Protein AF-A0A415FQL5-F1 (afdb_monomer_lite)

pLDDT: mean 79.33, std 10.76, range [37.34, 93.69]

Foldseek 3Di:
DDLLFDFAPALQFPVSGSGQKDWDWDWDADPVGIWIFTKIKGKCGPDDPVNVVSVVVVCVLAPFPDWDDPPPMIMTIGTLDDDPVDSIGHDDPPDDPVNVVVVVVVSVVSVVVSVVSVCVDPVNVCSVVVVVPPPPD

Secondary structure (DSSP, 8-state):
--SSSPPPSSS-STTSSS-SEEEEEEEEEETTEEEEEEEEEEE-TT--HHHHHHHHHHHHHS---EEEE-SS-EEEEEEEES-TT-SSEEPPTT--HHHHHHHHHHHHHHHHHHHHHHHHSHHHHHHHTTGGGTS--

Structure (mmCIF, N/CA/C/O backbone):
data_AF-A0A415FQL5-F1
#
_entry.id   AF-A0A415FQL5-F1
#
loop_
_atom_site.group_PDB
_atom_site.id
_atom_site.type_symbol
_atom_site.label_atom_id
_atom_site.label_alt_id
_atom_site.label_comp_id
_atom_site.label_asym_id
_atom_site.label_entity_id
_atom_site.label_seq_id
_atom_site.pdbx_PDB_ins_code
_atom_site.Cartn_x
_atom_site.Cartn_y
_atom_site.Cartn_z
_atom_site.occupancy
_atom_site.B_iso_or_equiv
_a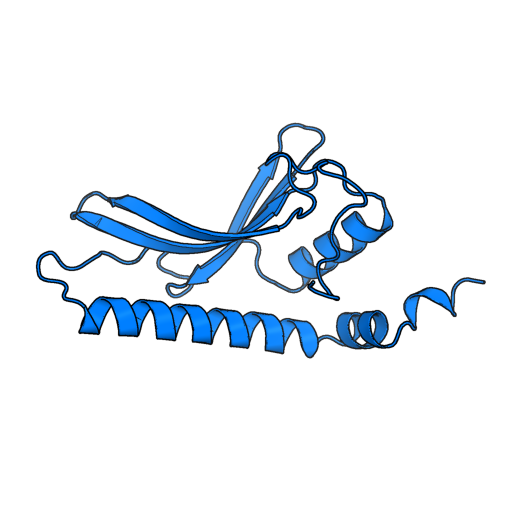tom_site.auth_seq_id
_atom_site.auth_comp_id
_atom_site.auth_asym_id
_atom_site.auth_atom_id
_atom_site.pdbx_PDB_model_num
ATOM 1 N N . MET A 1 1 ? -13.286 8.324 -1.234 1.00 52.75 1 MET A N 1
ATOM 2 C CA . MET A 1 1 ? -12.715 8.112 0.111 1.00 52.75 1 MET A CA 1
ATOM 3 C C . MET A 1 1 ? -12.867 6.648 0.470 1.00 52.75 1 MET A C 1
ATOM 5 O O . MET A 1 1 ? -13.948 6.106 0.254 1.00 52.75 1 MET A O 1
ATOM 9 N N . SER A 1 2 ? -11.796 6.010 0.946 1.00 61.81 2 SER A N 1
ATOM 10 C CA . SER A 1 2 ? -11.843 4.619 1.406 1.00 61.81 2 SER A CA 1
ATOM 11 C C . SER A 1 2 ? -12.574 4.548 2.745 1.00 61.81 2 SER A C 1
ATOM 13 O O . SER A 1 2 ? -12.245 5.275 3.676 1.00 61.81 2 SER A O 1
ATOM 15 N N . LEU A 1 3 ? -13.571 3.670 2.849 1.00 61.19 3 LEU A N 1
ATOM 16 C CA . LEU A 1 3 ? -14.259 3.404 4.118 1.00 61.19 3 LEU A CA 1
ATOM 17 C C . LEU A 1 3 ? -13.381 2.604 5.093 1.00 61.19 3 LEU A C 1
ATOM 19 O O . LEU A 1 3 ? -13.611 2.637 6.298 1.00 61.19 3 LEU A O 1
ATOM 23 N N . ILE A 1 4 ? -12.386 1.887 4.565 1.00 68.06 4 ILE A N 1
ATOM 24 C CA . ILE A 1 4 ? -11.461 1.052 5.338 1.00 68.06 4 ILE A CA 1
ATOM 25 C C . ILE A 1 4 ? -10.275 1.887 5.829 1.00 68.06 4 ILE A C 1
ATOM 27 O O . ILE A 1 4 ? -9.767 1.666 6.921 1.00 68.06 4 ILE A O 1
ATOM 31 N N . LEU A 1 5 ? -9.859 2.876 5.038 1.00 74.00 5 LEU A N 1
ATOM 32 C CA . LEU A 1 5 ? -8.748 3.775 5.332 1.00 74.00 5 LEU A CA 1
ATOM 33 C C . LEU A 1 5 ? -9.274 5.218 5.350 1.00 74.00 5 LEU A C 1
ATOM 35 O O . LEU A 1 5 ? -9.122 5.938 4.362 1.00 74.00 5 LEU A O 1
ATOM 39 N N . PRO A 1 6 ? -9.969 5.622 6.428 1.00 67.88 6 PRO A N 1
ATOM 40 C CA . PRO A 1 6 ? -10.617 6.922 6.481 1.00 67.88 6 PRO A CA 1
ATOM 41 C C . PRO A 1 6 ? -9.589 8.050 6.578 1.00 67.88 6 PRO A C 1
ATOM 43 O O . PRO A 1 6 ? -8.647 7.980 7.372 1.00 67.88 6 PRO A O 1
ATOM 46 N N . ASP A 1 7 ? -9.830 9.114 5.818 1.00 77.31 7 ASP A N 1
ATOM 47 C CA . ASP A 1 7 ? -9.054 10.349 5.870 1.00 77.31 7 ASP A CA 1
ATOM 48 C C . ASP A 1 7 ? -9.131 10.979 7.271 1.00 77.31 7 ASP A C 1
ATOM 50 O O . ASP A 1 7 ? -10.141 10.855 7.970 1.00 77.31 7 ASP A O 1
ATOM 54 N N . GLY A 1 8 ? -8.055 11.652 7.668 1.00 72.44 8 GLY A N 1
ATOM 55 C CA . GLY A 1 8 ? -7.931 12.537 8.817 1.00 72.44 8 GLY A CA 1
ATOM 56 C C . GLY A 1 8 ? -8.814 13.781 8.720 1.00 72.44 8 GLY A C 1
ATOM 57 O O . GLY A 1 8 ? -9.194 14.223 7.637 1.00 72.44 8 GLY A O 1
ATOM 58 N N . ASP A 1 9 ? -9.085 14.397 9.870 1.00 77.56 9 ASP A N 1
ATOM 59 C CA . ASP A 1 9 ? -9.907 15.617 9.959 1.00 77.56 9 ASP A CA 1
ATOM 60 C C . ASP A 1 9 ? -9.149 16.869 9.459 1.00 77.56 9 ASP A C 1
ATOM 62 O O . ASP A 1 9 ? -9.714 17.955 9.335 1.00 77.56 9 ASP A O 1
ATOM 66 N N . GLY A 1 10 ? -7.854 16.722 9.169 1.00 80.12 10 GLY A N 1
ATOM 67 C CA . GLY A 1 10 ? -6.979 17.746 8.612 1.00 80.12 10 GLY A CA 1
ATOM 68 C C . GLY A 1 10 ? -5.674 17.140 8.082 1.00 80.12 10 GLY A C 1
ATOM 69 O O . GLY A 1 10 ? -5.471 15.934 8.214 1.00 80.12 10 GLY A O 1
ATOM 70 N N . PRO A 1 11 ? -4.778 17.953 7.490 1.00 84.56 11 PRO A N 1
ATOM 71 C CA . PRO A 1 11 ? -3.533 17.488 6.882 1.00 84.56 11 PRO A CA 1
ATOM 72 C C . PRO A 1 11 ? -2.472 17.127 7.934 1.00 84.56 11 PRO A C 1
ATOM 74 O O . PRO A 1 11 ? -1.510 17.863 8.154 1.00 84.56 11 PRO A O 1
ATOM 77 N N . ASN A 1 12 ? -2.691 16.015 8.626 1.00 84.12 12 ASN A N 1
ATOM 78 C CA . ASN A 1 12 ? -1.943 15.571 9.801 1.00 84.12 12 ASN A CA 1
ATOM 79 C C . ASN A 1 12 ? -0.958 14.428 9.512 1.00 84.12 12 ASN A C 1
ATOM 81 O O . ASN A 1 12 ? -0.170 14.091 10.394 1.00 84.12 12 ASN A O 1
ATOM 85 N N . SER A 1 13 ? -0.967 13.879 8.294 1.00 85.50 13 SER A N 1
ATOM 86 C CA . SER A 1 13 ? 0.024 12.904 7.849 1.00 85.50 13 SER A CA 1
ATOM 87 C C . SER A 1 13 ? 1.415 13.539 7.730 1.00 85.50 13 SER A C 1
ATOM 89 O O . SER A 1 13 ? 1.560 14.740 7.481 1.00 85.50 13 SER A O 1
ATOM 91 N N . SER A 1 14 ? 2.458 12.720 7.736 1.00 84.19 14 SER A N 1
ATOM 92 C CA . SER A 1 14 ? 3.838 13.128 7.461 1.00 84.19 14 SER A CA 1
ATOM 93 C C . SER A 1 14 ? 4.000 13.778 6.075 1.00 84.19 14 SER A C 1
ATOM 95 O O . SER A 1 14 ? 4.845 14.652 5.886 1.00 84.19 14 SER A O 1
ATOM 97 N N . TRP A 1 15 ? 3.138 13.417 5.117 1.00 85.00 15 TRP A N 1
ATOM 98 C CA . TRP A 1 15 ? 3.055 14.046 3.791 1.00 85.00 15 TRP A CA 1
ATOM 99 C C . TRP A 1 15 ? 2.243 15.351 3.731 1.00 85.00 15 TRP A C 1
ATOM 101 O O . TRP A 1 15 ? 2.056 15.896 2.647 1.00 85.00 15 TRP A O 1
ATOM 111 N N . LYS A 1 16 ? 1.753 15.870 4.865 1.00 87.50 16 LYS A N 1
ATOM 112 C CA . LYS A 1 16 ? 0.862 17.045 4.937 1.00 87.50 16 LYS A CA 1
ATOM 113 C C . LYS A 1 16 ? -0.435 16.882 4.134 1.00 87.50 16 LYS A C 1
ATOM 115 O O . LYS A 1 16 ? -0.909 17.829 3.507 1.00 87.50 16 LYS A O 1
ATOM 120 N N . THR A 1 17 ? -1.018 15.688 4.166 1.00 86.88 17 THR A N 1
ATOM 121 C CA . THR A 1 17 ? -2.304 15.381 3.533 1.00 86.88 17 THR A CA 1
ATOM 122 C C . THR A 1 17 ? -3.291 14.858 4.568 1.00 86.88 17 THR A C 1
ATOM 124 O O . THR A 1 17 ? -2.897 14.503 5.680 1.00 86.88 17 THR A O 1
ATOM 127 N N . CYS A 1 18 ? -4.575 14.817 4.214 1.00 85.06 18 CYS A N 1
ATOM 128 C CA . CYS A 1 18 ? -5.586 14.170 5.048 1.00 85.06 18 CYS A CA 1
ATOM 129 C C . CYS A 1 18 ? -5.516 12.635 4.956 1.00 85.06 18 CYS A C 1
ATOM 131 O O . CYS A 1 18 ? -6.245 11.960 5.667 1.00 85.06 18 CYS A O 1
ATOM 133 N N . CYS A 1 19 ? -4.670 12.060 4.097 1.00 85.56 19 CYS A N 1
ATOM 134 C CA . CYS A 1 19 ? -4.535 10.616 3.950 1.00 85.56 19 CYS A CA 1
ATOM 135 C C . CYS A 1 19 ? -3.271 10.131 4.663 1.00 85.56 19 CYS A C 1
ATOM 137 O O . CYS A 1 19 ? -2.164 10.594 4.402 1.00 85.56 19 CYS A O 1
ATOM 139 N N . ASN A 1 20 ? -3.430 9.134 5.524 1.00 86.00 20 ASN A N 1
ATOM 140 C CA . ASN A 1 20 ? -2.326 8.449 6.198 1.00 86.00 20 ASN A CA 1
ATOM 141 C C . ASN A 1 20 ? -1.845 7.207 5.437 1.00 86.00 20 ASN A C 1
ATOM 143 O O . ASN A 1 20 ? -1.123 6.371 5.977 1.00 86.00 20 ASN A O 1
ATOM 147 N N . TYR A 1 21 ? -2.259 7.084 4.177 1.00 86.31 21 TYR A N 1
ATOM 148 C CA . TYR A 1 21 ? -1.915 5.976 3.310 1.00 86.31 21 TYR A CA 1
ATOM 149 C C . TYR A 1 21 ? -1.811 6.422 1.859 1.00 86.31 21 TYR A C 1
ATOM 151 O O . TYR A 1 21 ? -2.547 7.311 1.428 1.00 86.31 21 TYR A O 1
ATOM 159 N N . PHE A 1 22 ? -0.944 5.753 1.103 1.00 86.69 22 PHE A N 1
ATOM 160 C CA . PHE A 1 22 ? -0.848 5.910 -0.344 1.00 86.69 22 PHE A CA 1
ATOM 161 C C . PHE A 1 22 ? -0.434 4.601 -1.002 1.00 86.69 22 PHE A C 1
ATOM 163 O O . PHE A 1 22 ? 0.361 3.838 -0.452 1.00 86.69 22 PHE A O 1
ATOM 170 N N . TYR A 1 23 ? -0.938 4.393 -2.213 1.00 83.44 23 TYR A N 1
ATOM 171 C CA . TYR A 1 23 ? -0.340 3.458 -3.152 1.00 83.44 23 TYR A CA 1
ATOM 172 C C . TYR A 1 23 ? 0.784 4.187 -3.885 1.00 83.44 23 TYR A C 1
ATOM 174 O O . TYR A 1 23 ? 0.557 5.225 -4.505 1.00 83.44 23 TYR A O 1
ATOM 182 N N . GLU A 1 24 ? 1.997 3.666 -3.777 1.00 85.56 24 GLU A N 1
ATOM 183 C CA . GLU A 1 24 ? 3.195 4.232 -4.380 1.00 85.56 24 GLU A CA 1
ATOM 184 C C . GLU A 1 24 ? 3.734 3.274 -5.441 1.00 85.56 24 GLU A C 1
ATOM 186 O O . GLU A 1 24 ? 3.911 2.078 -5.194 1.00 85.56 24 GLU A O 1
ATOM 191 N N . ILE A 1 25 ? 4.026 3.822 -6.621 1.00 86.19 25 ILE A N 1
ATOM 192 C CA . ILE A 1 25 ? 4.879 3.175 -7.613 1.00 86.19 25 ILE A CA 1
ATOM 193 C C . ILE A 1 25 ? 6.280 3.735 -7.401 1.00 86.19 25 ILE A C 1
ATOM 195 O O . ILE A 1 25 ? 6.526 4.914 -7.656 1.00 86.19 25 ILE A O 1
ATOM 199 N N . LYS A 1 26 ? 7.191 2.901 -6.908 1.00 86.31 26 LYS A N 1
ATOM 200 C CA . LYS A 1 26 ? 8.573 3.300 -6.651 1.00 86.31 26 LYS A CA 1
ATOM 201 C C . LYS A 1 26 ? 9.449 2.844 -7.805 1.00 86.31 26 LYS A C 1
ATOM 203 O O . LYS A 1 26 ? 9.431 1.665 -8.149 1.00 86.31 26 LYS A O 1
ATOM 208 N N . VAL A 1 27 ? 10.221 3.778 -8.352 1.00 87.56 27 VAL A N 1
ATOM 209 C CA . VAL A 1 27 ? 11.258 3.529 -9.359 1.00 87.56 27 VAL A CA 1
ATOM 210 C C . VAL A 1 27 ? 12.608 3.866 -8.739 1.00 87.56 27 VAL A C 1
ATOM 212 O O . VAL A 1 27 ? 12.733 4.892 -8.067 1.00 87.56 27 VAL A O 1
ATOM 215 N N . GLN A 1 28 ? 13.602 3.006 -8.926 1.00 88.06 28 GLN A N 1
ATOM 216 C CA . GLN A 1 28 ? 14.961 3.226 -8.434 1.00 88.06 28 GLN A CA 1
ATOM 217 C C . GLN A 1 28 ? 15.998 2.620 -9.378 1.00 88.06 28 GLN A C 1
ATOM 219 O O . GLN A 1 28 ? 15.668 1.743 -10.172 1.00 88.06 28 GLN A O 1
ATOM 224 N N . ASP A 1 29 ? 17.249 3.055 -9.257 1.00 88.44 29 ASP A N 1
ATOM 225 C CA . ASP A 1 29 ? 18.371 2.432 -9.957 1.00 88.44 29 ASP A CA 1
ATOM 226 C C . ASP A 1 29 ? 18.796 1.160 -9.206 1.00 88.44 29 ASP A C 1
ATOM 228 O O . ASP A 1 29 ? 19.170 1.228 -8.032 1.00 88.44 29 ASP A O 1
ATOM 232 N N . GLY A 1 30 ? 18.702 0.006 -9.867 1.00 83.12 30 GLY A N 1
ATOM 233 C CA . GLY A 1 30 ? 19.250 -1.271 -9.410 1.00 83.12 30 GLY A CA 1
ATOM 234 C C . GLY A 1 30 ? 20.581 -1.598 -10.091 1.00 83.12 30 GLY A C 1
ATOM 235 O O . GLY A 1 30 ? 21.009 -0.912 -11.021 1.00 83.12 30 GLY A O 1
ATOM 236 N N . ASP A 1 31 ? 21.234 -2.671 -9.639 1.00 82.94 31 ASP A N 1
ATOM 237 C CA . ASP A 1 31 ? 22.560 -3.080 -10.133 1.00 82.94 31 ASP A CA 1
ATOM 238 C C . ASP A 1 31 ? 22.554 -3.432 -11.636 1.00 82.94 31 ASP A C 1
ATOM 240 O O . ASP A 1 31 ? 23.511 -3.128 -12.350 1.00 82.94 31 ASP A O 1
ATOM 244 N N . ASP A 1 32 ? 21.457 -4.020 -12.124 1.00 84.62 32 ASP A N 1
ATOM 245 C CA . ASP A 1 32 ? 21.282 -4.458 -13.517 1.00 84.62 32 ASP A CA 1
ATOM 246 C C . ASP A 1 32 ? 20.447 -3.474 -14.368 1.00 84.62 32 ASP A C 1
ATOM 248 O O . ASP A 1 32 ? 20.112 -3.769 -15.519 1.00 84.62 32 ASP A O 1
ATOM 252 N N . GLY A 1 33 ? 20.100 -2.302 -13.823 1.00 86.00 33 GLY A N 1
ATOM 253 C CA . GLY A 1 33 ? 19.262 -1.293 -14.478 1.00 86.00 33 GLY A CA 1
ATOM 254 C C . GLY A 1 33 ? 18.134 -0.763 -13.585 1.00 86.00 33 GLY A C 1
ATOM 255 O O . GLY A 1 33 ? 18.053 -1.116 -12.410 1.00 86.00 33 GLY A O 1
ATOM 256 N N . PRO A 1 34 ? 17.259 0.109 -14.115 1.00 89.25 34 PRO A N 1
ATOM 257 C CA . PRO A 1 34 ? 16.147 0.652 -13.347 1.00 89.25 34 PRO A CA 1
ATOM 258 C C . PRO A 1 34 ? 15.166 -0.448 -12.943 1.00 89.25 34 PRO A C 1
ATOM 260 O O . PRO A 1 34 ? 14.828 -1.329 -13.733 1.00 89.25 34 PRO A O 1
ATOM 263 N N . GLU A 1 35 ? 14.659 -0.365 -11.721 1.00 89.25 35 GLU A N 1
ATOM 264 C CA . GLU A 1 35 ? 13.687 -1.299 -11.176 1.00 89.25 35 GLU A CA 1
ATOM 265 C C . GLU A 1 35 ? 12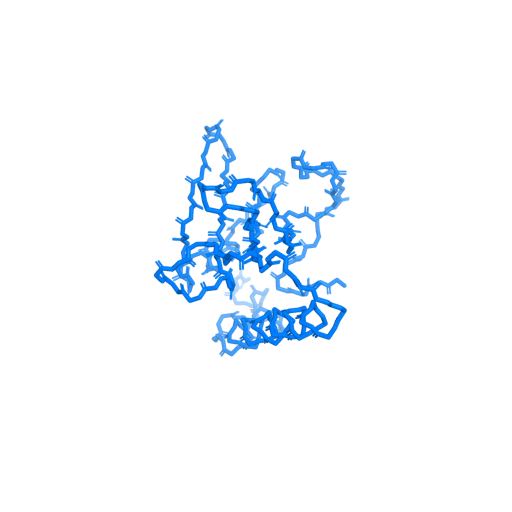.449 -0.570 -10.655 1.00 89.25 35 GLU A C 1
ATOM 267 O O . GLU A 1 35 ? 12.510 0.580 -10.212 1.00 89.25 35 GLU A O 1
ATOM 272 N N . ILE A 1 36 ? 11.312 -1.258 -10.688 1.00 87.00 36 ILE A N 1
ATOM 273 C CA . ILE A 1 36 ? 9.999 -0.727 -10.330 1.00 87.00 36 ILE A CA 1
ATOM 274 C C . ILE A 1 36 ? 9.269 -1.658 -9.357 1.00 87.00 36 ILE A C 1
ATOM 276 O O . ILE A 1 36 ? 9.384 -2.881 -9.440 1.00 87.00 36 ILE A O 1
ATOM 280 N N . ARG A 1 37 ? 8.489 -1.089 -8.434 1.00 85.25 37 ARG A N 1
ATOM 281 C CA . ARG A 1 37 ? 7.564 -1.839 -7.567 1.00 85.25 37 ARG A CA 1
ATOM 282 C C . ARG A 1 37 ? 6.301 -1.053 -7.250 1.00 85.25 37 ARG A C 1
ATOM 284 O O . ARG A 1 37 ? 6.296 0.173 -7.353 1.00 85.25 37 ARG A O 1
ATOM 291 N N . CYS A 1 38 ? 5.267 -1.760 -6.795 1.00 84.56 38 CYS A N 1
ATOM 292 C CA . CYS A 1 38 ? 4.052 -1.159 -6.248 1.00 84.56 38 CYS A CA 1
ATOM 293 C C . CYS A 1 38 ? 3.901 -1.534 -4.769 1.00 84.56 38 CYS A C 1
ATOM 295 O O . CYS A 1 38 ? 3.944 -2.712 -4.399 1.00 84.56 38 CYS A O 1
ATOM 297 N N . GLN A 1 39 ? 3.713 -0.527 -3.921 1.00 85.81 39 GLN A N 1
ATOM 298 C CA . GLN A 1 39 ? 3.593 -0.700 -2.479 1.00 85.81 39 GLN A CA 1
ATOM 299 C C . GLN A 1 39 ? 2.438 0.125 -1.910 1.00 85.81 39 GLN A C 1
ATOM 301 O O . GLN A 1 39 ? 2.124 1.204 -2.406 1.00 85.81 39 GLN A O 1
ATOM 306 N N . LEU A 1 40 ? 1.835 -0.370 -0.835 1.00 85.19 40 LEU A N 1
ATOM 307 C CA . LEU A 1 40 ? 0.953 0.402 0.031 1.00 85.19 40 LEU A CA 1
ATOM 308 C C . LEU A 1 40 ? 1.737 0.842 1.260 1.00 85.19 40 LEU A C 1
ATOM 310 O O . LEU A 1 40 ? 2.266 0.007 1.994 1.00 85.19 40 LEU A O 1
ATOM 314 N N . CYS A 1 41 ? 1.790 2.149 1.475 1.00 87.12 41 CYS A N 1
ATOM 315 C CA . CYS A 1 41 ? 2.416 2.762 2.637 1.00 87.12 41 CYS A CA 1
ATOM 316 C C . CYS A 1 41 ? 1.347 3.220 3.617 1.00 87.12 41 CYS A C 1
ATOM 318 O O . CYS A 1 41 ? 0.421 3.916 3.210 1.00 87.12 41 CYS A O 1
ATOM 320 N N . PHE A 1 42 ? 1.531 2.910 4.895 1.00 87.31 42 PHE A N 1
ATOM 321 C CA . PHE A 1 42 ? 0.807 3.503 6.013 1.00 87.31 42 PHE A CA 1
ATOM 322 C C . PHE A 1 42 ? 1.741 4.365 6.847 1.00 87.31 42 PHE A C 1
ATOM 324 O O . PHE A 1 42 ? 2.872 3.969 7.108 1.00 87.31 42 PHE A O 1
ATOM 331 N N . ASP A 1 43 ? 1.241 5.505 7.298 1.00 87.44 43 ASP A N 1
ATOM 332 C CA . ASP A 1 43 ? 1.915 6.470 8.161 1.00 87.44 43 ASP A CA 1
ATOM 333 C C . ASP A 1 43 ? 1.042 6.716 9.386 1.00 87.44 43 ASP A C 1
ATOM 335 O O . ASP A 1 43 ? -0.095 7.173 9.268 1.00 87.44 43 ASP A O 1
ATOM 339 N N . SER A 1 44 ? 1.573 6.459 10.575 1.00 86.00 44 SER A N 1
ATOM 340 C CA . SER A 1 44 ? 0.801 6.638 11.801 1.00 86.00 44 SER A CA 1
ATOM 341 C C . SER A 1 44 ? 0.734 8.088 12.301 1.00 86.00 44 SER A C 1
ATOM 343 O O . SER A 1 44 ? 0.158 8.343 13.361 1.00 86.00 44 SER A O 1
ATOM 345 N N . CYS A 1 45 ? 1.360 9.044 11.610 1.00 86.06 45 CYS A N 1
ATOM 346 C CA . CYS A 1 45 ? 1.441 10.426 12.060 1.00 86.06 45 CYS A CA 1
ATOM 347 C C . CYS A 1 45 ? 0.060 11.081 12.123 1.00 86.06 45 CYS A C 1
ATOM 349 O O . CYS A 1 45 ? -0.696 11.092 11.157 1.00 86.06 45 CYS A O 1
ATOM 351 N N . GLY A 1 46 ? -0.284 11.628 13.289 1.00 80.75 46 GLY A N 1
ATOM 352 C CA . GLY A 1 46 ? -1.552 12.330 13.474 1.00 80.75 46 GLY A CA 1
ATOM 353 C C . GLY A 1 46 ? -2.784 11.424 13.561 1.00 80.75 46 GLY A C 1
ATOM 354 O O . GLY A 1 46 ? -3.888 11.957 13.679 1.00 80.75 46 GLY A O 1
ATOM 355 N N . LEU A 1 47 ? -2.623 10.095 13.549 1.00 81.38 47 LEU A N 1
ATOM 356 C CA . LEU A 1 47 ? -3.733 9.164 13.750 1.00 81.38 47 LEU A CA 1
ATOM 357 C C . LEU A 1 47 ? -4.255 9.205 15.194 1.00 81.38 47 LEU A C 1
ATOM 359 O O . LEU A 1 47 ? -3.490 9.268 16.158 1.00 81.38 47 LEU A O 1
ATOM 363 N N . ASP A 1 48 ? -5.578 9.127 15.339 1.00 81.75 48 ASP A N 1
ATOM 364 C CA . ASP A 1 48 ? -6.252 8.910 16.622 1.00 81.75 48 ASP A CA 1
ATOM 365 C C . ASP A 1 48 ? -6.319 7.416 16.994 1.00 81.75 48 ASP A C 1
ATOM 367 O O . ASP A 1 48 ? -5.990 6.538 16.195 1.00 81.75 48 ASP A O 1
ATOM 371 N N . GLY A 1 49 ? -6.782 7.114 18.213 1.00 81.00 49 GLY A N 1
ATOM 372 C CA . GLY A 1 49 ? -6.852 5.742 18.723 1.00 81.00 49 GLY A CA 1
ATOM 373 C C . GLY A 1 49 ? -7.677 4.784 17.855 1.00 81.00 49 GLY A C 1
ATOM 374 O O . GLY A 1 49 ? -7.279 3.636 17.679 1.00 81.00 49 GLY A O 1
ATOM 375 N N . LYS A 1 50 ? -8.777 5.246 17.247 1.00 80.00 50 LYS A N 1
ATOM 376 C CA . LYS A 1 50 ? -9.627 4.395 16.403 1.00 80.00 50 LYS A CA 1
ATOM 377 C C . LYS A 1 50 ? -8.944 4.084 15.073 1.00 80.00 50 LYS A C 1
ATOM 379 O O . LYS A 1 50 ? -8.958 2.939 14.628 1.00 80.00 50 LYS A O 1
ATOM 384 N N . ARG A 1 51 ? -8.327 5.084 14.438 1.00 78.38 51 ARG A N 1
ATOM 385 C CA . ARG A 1 51 ? -7.589 4.888 13.180 1.00 78.38 51 ARG A CA 1
ATOM 386 C C . ARG A 1 51 ? -6.349 4.012 13.388 1.00 78.38 51 ARG A C 1
ATOM 388 O O . ARG A 1 51 ? -6.081 3.135 12.569 1.00 78.38 51 ARG A O 1
ATOM 395 N N . MET A 1 52 ? -5.660 4.182 14.517 1.00 81.06 52 MET A N 1
ATOM 396 C CA . MET A 1 52 ? -4.543 3.323 14.921 1.00 81.06 52 MET A CA 1
ATOM 397 C C . MET A 1 52 ? -4.958 1.853 15.053 1.00 81.06 52 MET A C 1
ATOM 399 O O . MET A 1 52 ? -4.248 0.981 14.559 1.00 81.06 52 MET A O 1
ATOM 403 N N . GLU A 1 53 ? -6.115 1.566 15.661 1.00 83.31 53 GLU A N 1
ATOM 404 C CA . GLU A 1 53 ? -6.641 0.196 15.767 1.00 83.31 53 GLU A CA 1
ATOM 405 C C . GLU A 1 53 ? -6.950 -0.423 14.398 1.00 83.31 53 GLU A C 1
ATOM 407 O O . GLU A 1 53 ? -6.659 -1.600 14.176 1.00 83.31 53 GLU A O 1
ATOM 412 N N . ILE A 1 54 ? -7.522 0.354 13.471 1.00 81.56 54 ILE A N 1
ATOM 413 C CA . ILE A 1 54 ? -7.807 -0.119 12.110 1.00 81.56 54 ILE A CA 1
ATOM 414 C C . ILE A 1 54 ? -6.507 -0.490 11.401 1.00 81.56 54 ILE A C 1
ATOM 416 O O . ILE A 1 54 ? -6.408 -1.585 10.849 1.00 81.56 54 ILE A O 1
ATOM 420 N N . TYR A 1 55 ? -5.497 0.381 11.436 1.00 82.00 55 TYR A N 1
ATOM 421 C CA . TYR A 1 55 ? -4.257 0.091 10.726 1.00 82.00 55 TYR A CA 1
ATOM 422 C C . TYR A 1 55 ? -3.494 -1.076 11.370 1.00 82.00 55 TYR A C 1
ATOM 424 O O . TYR A 1 55 ? -2.968 -1.918 10.648 1.00 82.00 55 TYR A O 1
ATOM 432 N N . ASP A 1 56 ? -3.487 -1.188 12.703 1.00 80.75 56 ASP A N 1
ATOM 433 C CA . ASP A 1 56 ? -2.885 -2.330 13.405 1.00 80.75 56 ASP A CA 1
ATOM 434 C C . ASP A 1 56 ? -3.573 -3.654 13.022 1.00 80.75 56 ASP A C 1
ATOM 436 O O . ASP A 1 56 ? -2.909 -4.667 12.804 1.00 80.75 56 ASP A O 1
ATOM 440 N N . ARG A 1 57 ? -4.902 -3.658 12.833 1.00 83.00 57 ARG A N 1
ATOM 441 C CA . ARG A 1 57 ? -5.613 -4.833 12.297 1.00 83.00 57 ARG A CA 1
ATOM 442 C C . ARG A 1 57 ? -5.183 -5.168 10.871 1.00 83.00 57 ARG A C 1
ATOM 444 O O . ARG A 1 57 ? -4.907 -6.334 10.605 1.00 83.00 57 ARG A O 1
ATOM 451 N N . ILE A 1 58 ? -5.061 -4.178 9.983 1.00 79.44 58 ILE A N 1
ATOM 452 C CA . ILE A 1 58 ? -4.572 -4.393 8.607 1.00 79.44 58 ILE A CA 1
ATOM 453 C C . ILE A 1 58 ? -3.162 -4.989 8.628 1.00 79.44 58 ILE A C 1
ATOM 455 O O . ILE A 1 58 ? -2.905 -5.987 7.958 1.00 79.44 58 ILE A O 1
ATOM 459 N N . SER A 1 59 ? -2.267 -4.434 9.447 1.00 77.69 59 SER A N 1
ATOM 460 C CA . SER A 1 59 ? -0.885 -4.907 9.569 1.00 77.69 59 SER A CA 1
ATOM 461 C C . SER A 1 59 ? -0.758 -6.315 10.154 1.00 77.69 59 SER A C 1
ATOM 463 O O . SER A 1 59 ? 0.250 -6.975 9.924 1.00 77.69 59 SER A O 1
ATOM 465 N N . ARG A 1 60 ? -1.764 -6.796 10.892 1.00 77.81 60 ARG A N 1
ATOM 466 C CA . ARG A 1 60 ? -1.836 -8.187 11.370 1.00 77.81 60 ARG A CA 1
ATOM 467 C C . ARG A 1 60 ? -2.475 -9.130 10.355 1.00 77.81 60 ARG A C 1
ATOM 469 O O . ARG A 1 60 ? -2.110 -10.300 10.312 1.00 77.81 60 ARG A O 1
ATOM 476 N N . SER A 1 61 ? -3.436 -8.641 9.575 1.00 74.81 61 SER A N 1
ATOM 477 C CA . SER A 1 61 ? -4.116 -9.417 8.532 1.00 74.81 61 SER A CA 1
ATOM 478 C C . SER A 1 61 ? -3.233 -9.655 7.308 1.00 74.81 61 SER A C 1
ATOM 480 O O . SER A 1 61 ? -3.468 -10.599 6.559 1.00 74.81 61 SER A O 1
ATOM 482 N N . ILE A 1 62 ? -2.225 -8.810 7.089 1.00 73.62 62 ILE A N 1
ATOM 483 C CA . ILE A 1 62 ? -1.420 -8.812 5.870 1.00 73.62 62 ILE A CA 1
ATOM 484 C C . ILE A 1 62 ? 0.057 -8.774 6.246 1.00 73.62 62 ILE A C 1
ATOM 486 O O . ILE A 1 62 ? 0.427 -7.962 7.095 1.00 73.62 62 ILE A O 1
ATOM 490 N N . PRO A 1 63 ? 0.924 -9.581 5.605 1.00 70.38 63 PRO A N 1
ATOM 491 C CA . PRO A 1 63 ? 2.361 -9.481 5.808 1.00 70.38 63 PRO A CA 1
ATOM 492 C C . PRO A 1 63 ? 2.839 -8.038 5.601 1.00 70.38 63 PRO A C 1
ATOM 494 O O . PRO A 1 63 ? 2.759 -7.485 4.502 1.00 70.38 63 PRO A O 1
ATOM 497 N N . CYS A 1 64 ? 3.301 -7.411 6.679 1.00 74.88 64 CYS A N 1
ATOM 498 C CA . CYS A 1 64 ? 4.094 -6.194 6.603 1.00 74.88 64 CYS A CA 1
ATOM 499 C C . CYS A 1 64 ? 5.515 -6.596 6.205 1.00 74.88 64 CYS A C 1
ATOM 501 O O . CYS A 1 64 ? 6.083 -7.508 6.809 1.00 74.88 64 CYS A O 1
ATOM 503 N N . LEU A 1 65 ? 6.070 -5.952 5.179 1.00 74.19 65 LEU A N 1
ATOM 504 C CA . LEU A 1 65 ? 7.367 -6.334 4.613 1.00 74.19 65 LEU A CA 1
ATOM 505 C C . LEU A 1 65 ? 8.472 -5.346 4.990 1.00 74.19 65 LEU A C 1
ATOM 507 O O . LEU A 1 65 ? 9.621 -5.755 5.137 1.00 74.19 65 LEU A O 1
ATOM 511 N N . GLU A 1 66 ? 8.132 -4.079 5.243 1.00 82.56 66 GLU A N 1
ATOM 512 C CA . GLU A 1 66 ? 9.050 -3.115 5.854 1.00 82.56 66 GLU A CA 1
ATOM 513 C C . GLU A 1 66 ? 8.329 -2.316 6.951 1.00 82.56 66 GLU A C 1
ATOM 515 O O . GLU A 1 66 ? 7.252 -1.759 6.726 1.00 82.56 66 GLU A O 1
ATOM 520 N N . THR A 1 67 ? 8.951 -2.233 8.132 1.00 83.88 67 THR A N 1
ATOM 521 C CA . THR A 1 67 ? 8.499 -1.386 9.243 1.00 83.88 67 THR A CA 1
ATOM 522 C C . THR A 1 67 ? 9.607 -0.414 9.623 1.00 83.88 67 THR A C 1
ATOM 524 O O . THR A 1 67 ? 10.724 -0.827 9.937 1.00 83.88 67 THR A O 1
ATOM 527 N N . TRP A 1 68 ? 9.287 0.877 9.666 1.00 83.31 68 TRP A N 1
ATOM 528 C CA . TRP A 1 68 ? 10.184 1.908 10.184 1.00 83.31 68 TRP A CA 1
ATOM 529 C C . TRP A 1 68 ? 9.511 2.704 11.299 1.00 83.31 68 TRP A C 1
ATOM 531 O O . TRP A 1 68 ? 8.299 2.890 11.285 1.00 83.31 68 TRP A O 1
ATOM 541 N N . SER A 1 69 ? 10.287 3.177 12.277 1.00 80.62 69 SER A N 1
ATOM 542 C CA . SER A 1 69 ? 9.785 4.007 13.374 1.00 80.62 69 SER A CA 1
ATOM 543 C C . SER A 1 69 ? 10.706 5.194 13.623 1.00 80.62 69 SER A C 1
ATOM 545 O O . SER A 1 69 ? 11.925 5.041 13.685 1.00 80.62 69 SER A O 1
ATOM 547 N N . ASN A 1 70 ? 10.111 6.369 13.832 1.00 77.38 70 ASN A N 1
ATOM 548 C CA . ASN A 1 70 ? 10.802 7.564 14.328 1.00 77.38 70 ASN A CA 1
ATOM 549 C C . ASN A 1 70 ? 10.490 7.851 15.806 1.00 77.38 70 ASN A C 1
ATOM 551 O O . ASN A 1 70 ? 10.491 8.998 16.256 1.00 77.38 70 ASN A O 1
ATOM 555 N N . GLY A 1 71 ? 10.200 6.797 16.570 1.00 77.44 71 GLY A N 1
ATOM 556 C CA . GLY A 1 71 ? 9.922 6.843 18.001 1.00 77.44 71 GLY A CA 1
ATOM 557 C C . GLY A 1 71 ? 8.429 6.880 18.310 1.00 77.44 71 GLY A C 1
ATOM 558 O O . GLY A 1 71 ? 7.940 5.997 19.006 1.00 77.44 71 GLY A O 1
ATOM 559 N N . LYS A 1 72 ? 7.697 7.879 17.795 1.00 71.75 72 LYS A N 1
ATOM 560 C CA . LYS A 1 72 ? 6.239 8.002 18.013 1.00 71.75 72 LYS A CA 1
ATOM 561 C C . LYS A 1 72 ? 5.397 7.580 16.822 1.00 71.75 72 LYS A C 1
ATOM 563 O O . LYS A 1 72 ? 4.239 7.227 17.018 1.00 71.75 72 LYS A O 1
ATOM 568 N N . ASN A 1 73 ? 5.964 7.643 15.622 1.00 79.12 73 ASN A N 1
ATOM 569 C CA . ASN A 1 73 ? 5.261 7.268 14.412 1.00 79.12 73 ASN A CA 1
ATOM 570 C C . ASN A 1 73 ? 5.923 6.055 13.791 1.00 79.12 73 ASN A C 1
ATOM 572 O O . ASN A 1 73 ? 7.150 5.925 13.823 1.00 79.12 73 ASN A O 1
ATOM 576 N N . TRP A 1 74 ? 5.099 5.198 13.218 1.00 82.56 74 TRP A N 1
ATOM 577 C CA . TRP A 1 74 ? 5.533 4.049 12.458 1.00 82.56 74 TRP A CA 1
ATOM 578 C C . TRP A 1 74 ? 5.036 4.145 11.026 1.00 82.56 74 TRP A C 1
ATOM 580 O O . TRP A 1 74 ? 4.035 4.795 10.719 1.00 82.56 74 TRP A O 1
ATOM 590 N N . TRP A 1 75 ? 5.797 3.488 10.168 1.00 85.12 75 TRP A N 1
ATOM 591 C CA . TRP A 1 75 ? 5.550 3.361 8.754 1.00 85.12 75 TRP A CA 1
ATOM 592 C C . TRP A 1 75 ? 5.514 1.888 8.422 1.00 85.12 75 TRP A C 1
ATOM 594 O O . TRP A 1 75 ? 6.491 1.192 8.699 1.00 85.12 75 TRP A O 1
ATOM 604 N N . HIS A 1 76 ? 4.399 1.424 7.869 1.00 85.75 76 HIS A N 1
ATOM 605 C CA . HIS A 1 76 ? 4.253 0.047 7.409 1.00 85.75 76 HIS A CA 1
ATOM 606 C C . HIS A 1 76 ? 4.143 0.038 5.895 1.00 85.75 76 HIS A C 1
ATOM 608 O O . HIS A 1 76 ? 3.335 0.770 5.322 1.00 85.75 76 HIS A O 1
ATOM 614 N N . ILE A 1 77 ? 4.968 -0.786 5.258 1.00 84.81 77 ILE A N 1
ATOM 615 C CA . ILE A 1 77 ? 4.988 -0.947 3.811 1.00 84.81 77 ILE A CA 1
ATOM 616 C C . ILE A 1 77 ? 4.587 -2.382 3.487 1.00 84.81 77 ILE A C 1
ATOM 618 O O . ILE A 1 77 ? 5.234 -3.351 3.898 1.00 84.81 77 ILE A O 1
ATOM 622 N N . HIS A 1 78 ? 3.513 -2.496 2.718 1.00 81.19 78 HIS A N 1
ATOM 623 C CA . HIS A 1 78 ? 3.017 -3.746 2.169 1.00 81.19 78 HIS A CA 1
ATOM 624 C C . HIS A 1 78 ? 3.350 -3.780 0.678 1.00 81.19 78 HIS A C 1
ATOM 626 O O . HIS A 1 78 ? 2.921 -2.904 -0.074 1.00 81.19 78 HIS A O 1
ATOM 632 N N . TRP A 1 79 ? 4.133 -4.767 0.237 1.00 78.12 79 TRP A N 1
ATOM 633 C CA . TRP A 1 79 ? 4.397 -4.951 -1.192 1.00 78.12 79 TRP A CA 1
ATOM 634 C C . TRP A 1 79 ? 3.185 -5.612 -1.831 1.00 78.12 79 TRP A C 1
ATOM 636 O O . TRP A 1 79 ? 2.732 -6.669 -1.396 1.00 78.12 79 TRP A O 1
ATOM 646 N N . ILE A 1 80 ? 2.663 -4.962 -2.863 1.00 77.94 80 ILE A N 1
ATOM 647 C CA . ILE A 1 80 ? 1.538 -5.466 -3.651 1.00 77.94 80 ILE A CA 1
ATOM 648 C C . ILE A 1 80 ? 2.073 -6.188 -4.897 1.00 77.94 80 ILE A C 1
ATOM 650 O O . ILE A 1 80 ? 1.394 -7.047 -5.461 1.00 77.94 80 ILE A O 1
ATOM 654 N N . TRP A 1 81 ? 3.306 -5.861 -5.310 1.00 75.00 81 TRP A N 1
ATOM 655 C CA . TRP A 1 81 ? 3.979 -6.406 -6.485 1.00 75.00 81 TRP A CA 1
ATOM 656 C C . TRP A 1 81 ? 5.477 -6.027 -6.503 1.00 75.00 81 TRP A C 1
ATOM 658 O O . TRP A 1 81 ? 5.785 -4.910 -6.067 1.00 75.00 81 TRP A O 1
ATOM 668 N N . PRO A 1 82 ? 6.395 -6.850 -7.058 1.00 59.00 82 PRO A N 1
ATOM 669 C CA . PRO A 1 82 ? 6.227 -8.189 -7.651 1.00 59.00 82 PRO A CA 1
ATOM 670 C C . PRO A 1 82 ? 6.298 -9.310 -6.600 1.00 59.00 82 PRO A C 1
ATOM 672 O O . PRO A 1 82 ? 6.444 -9.023 -5.419 1.00 59.00 82 PRO A O 1
ATOM 675 N N . ASP A 1 83 ? 6.091 -10.570 -7.005 1.00 61.78 83 ASP A N 1
ATOM 676 C CA . ASP A 1 83 ? 5.974 -11.750 -6.126 1.00 61.78 83 ASP A CA 1
ATOM 677 C C . ASP A 1 83 ? 6.890 -11.699 -4.895 1.00 61.78 83 ASP A C 1
ATOM 679 O O . ASP A 1 83 ? 8.054 -11.347 -5.024 1.00 61.78 83 ASP A O 1
ATOM 683 N N . ALA A 1 84 ? 6.396 -12.133 -3.729 1.00 50.72 84 ALA A N 1
ATOM 684 C CA . ALA A 1 84 ? 7.015 -12.017 -2.397 1.00 50.72 84 ALA A CA 1
ATOM 685 C C . ALA A 1 84 ? 8.512 -12.410 -2.253 1.00 50.72 84 ALA A C 1
ATOM 687 O O . ALA A 1 84 ? 9.099 -12.177 -1.200 1.00 50.72 84 ALA A O 1
ATOM 688 N N . GLY A 1 85 ? 9.137 -13.002 -3.278 1.00 54.44 85 GLY A N 1
ATOM 689 C CA . GLY A 1 85 ? 10.582 -13.237 -3.366 1.00 54.44 85 GLY A CA 1
ATOM 690 C C . GLY A 1 85 ? 11.407 -12.136 -4.054 1.00 54.44 85 GLY A C 1
ATOM 691 O O . GLY A 1 85 ? 12.627 -12.146 -3.918 1.00 54.44 85 GLY A O 1
ATOM 692 N N . LYS A 1 86 ? 10.794 -11.197 -4.784 1.00 61.09 86 LYS A N 1
ATOM 693 C CA . LYS A 1 86 ? 11.459 -10.065 -5.442 1.00 61.09 86 LYS A CA 1
ATOM 694 C C . LYS A 1 86 ? 10.737 -8.777 -5.065 1.00 61.09 86 LYS A C 1
ATOM 696 O O . LYS A 1 86 ? 9.602 -8.565 -5.459 1.00 61.09 86 LYS A O 1
ATOM 701 N N . SER A 1 87 ? 11.409 -7.921 -4.303 1.00 70.31 87 SER A N 1
ATOM 702 C CA . SER A 1 87 ? 10.890 -6.624 -3.850 1.00 70.31 87 SER A CA 1
ATOM 703 C C . SER A 1 87 ? 10.735 -5.601 -4.977 1.00 70.31 87 SER A C 1
ATOM 705 O O . SER A 1 87 ? 9.981 -4.644 -4.821 1.00 70.31 87 SER A O 1
ATOM 707 N N . PHE A 1 88 ? 11.433 -5.803 -6.096 1.00 81.69 88 PHE A N 1
ATOM 708 C CA . PHE A 1 88 ? 11.429 -4.957 -7.282 1.00 81.69 88 PHE A CA 1
ATOM 709 C C . PHE A 1 88 ? 11.476 -5.807 -8.556 1.00 81.69 88 PHE A C 1
ATOM 711 O O . PHE A 1 88 ? 12.003 -6.924 -8.560 1.00 81.69 88 PHE A O 1
ATOM 718 N N . GLN A 1 89 ? 10.910 -5.281 -9.640 1.00 85.31 89 GLN A N 1
ATOM 719 C CA . GLN A 1 89 ? 11.011 -5.847 -10.979 1.00 85.31 89 GLN A CA 1
ATOM 720 C C . GLN A 1 89 ? 11.911 -4.971 -11.841 1.00 85.31 89 GLN A C 1
ATOM 722 O O . GLN A 1 89 ? 11.700 -3.765 -11.936 1.00 85.31 89 GLN A O 1
ATOM 727 N N . LEU A 1 90 ? 12.874 -5.597 -12.512 1.00 87.50 90 LEU A N 1
ATOM 728 C CA . LEU A 1 90 ? 13.734 -4.932 -13.482 1.00 87.50 90 LEU A CA 1
ATOM 729 C C . LEU A 1 90 ? 12.911 -4.421 -14.674 1.00 87.50 90 LEU A C 1
ATOM 731 O O . LEU A 1 90 ? 12.085 -5.152 -15.231 1.00 87.50 90 LEU A O 1
ATOM 735 N N . VAL A 1 91 ? 13.153 -3.175 -15.069 1.00 88.31 91 VAL A N 1
ATOM 736 C CA . VAL A 1 91 ? 12.567 -2.565 -16.264 1.00 88.31 91 VAL A CA 1
ATOM 737 C C . VAL A 1 91 ? 13.424 -2.950 -17.479 1.00 88.31 91 VAL A C 1
ATOM 739 O O . VAL A 1 91 ? 14.627 -2.682 -17.476 1.00 88.31 91 VAL A O 1
ATOM 742 N N . PRO A 1 92 ? 12.846 -3.575 -18.523 1.00 87.62 92 PRO A N 1
ATOM 743 C CA . PRO A 1 92 ? 13.574 -3.903 -19.746 1.00 87.62 92 PRO A CA 1
ATOM 744 C C . PRO A 1 92 ? 14.155 -2.653 -20.410 1.00 87.62 92 PRO A C 1
ATOM 746 O O . PRO A 1 92 ? 13.501 -1.614 -20.462 1.00 87.62 92 PRO A O 1
ATOM 749 N N . ALA A 1 93 ? 15.363 -2.755 -20.964 1.00 86.06 93 ALA A N 1
ATOM 750 C CA . ALA A 1 93 ? 16.013 -1.630 -21.644 1.00 86.06 93 ALA A CA 1
ATOM 751 C C . ALA A 1 93 ? 15.260 -1.170 -22.909 1.00 86.06 93 ALA A C 1
ATOM 753 O O . ALA A 1 93 ? 15.385 -0.020 -23.321 1.00 86.06 93 ALA A O 1
ATOM 754 N N . ASP A 1 94 ? 14.490 -2.070 -23.515 1.00 87.69 94 ASP A N 1
ATOM 755 C CA . ASP A 1 94 ? 13.704 -1.892 -24.733 1.00 87.69 94 ASP A CA 1
ATOM 756 C C . ASP A 1 94 ? 12.191 -1.872 -24.465 1.00 87.69 94 ASP A C 1
ATOM 758 O O . ASP A 1 94 ? 11.407 -2.171 -25.364 1.00 87.69 94 ASP A O 1
ATOM 762 N N . PHE A 1 95 ? 11.768 -1.537 -23.238 1.00 86.88 95 PHE A N 1
ATOM 763 C CA . PHE A 1 95 ? 10.345 -1.489 -22.915 1.00 86.88 95 PHE A CA 1
ATOM 764 C C . PHE A 1 95 ? 9.598 -0.485 -23.803 1.00 86.88 95 PHE A C 1
ATOM 766 O O . PHE A 1 95 ? 10.103 0.586 -24.151 1.00 86.88 95 PHE A O 1
ATOM 773 N N . ASP A 1 96 ? 8.358 -0.827 -24.128 1.00 89.94 96 ASP A N 1
ATOM 774 C CA . ASP A 1 96 ? 7.448 0.006 -24.895 1.00 89.94 96 ASP A CA 1
ATOM 775 C C . ASP A 1 96 ? 6.180 0.334 -24.091 1.00 89.94 96 ASP A C 1
ATOM 777 O O . ASP A 1 96 ? 6.013 -0.034 -22.921 1.00 89.94 96 ASP A O 1
ATOM 781 N N . GLU A 1 97 ? 5.278 1.082 -24.724 1.00 91.38 97 GLU A N 1
ATOM 782 C CA . GLU A 1 97 ? 4.001 1.468 -24.126 1.00 91.38 97 GLU A CA 1
ATOM 783 C C . GLU A 1 97 ? 3.115 0.247 -23.820 1.00 91.38 97 GLU A C 1
ATOM 785 O O . GLU A 1 97 ? 2.400 0.246 -22.819 1.00 91.38 97 GLU A O 1
ATOM 790 N N . GLU A 1 98 ? 3.187 -0.813 -24.632 1.00 93.69 98 GLU A N 1
ATOM 791 C CA . GLU A 1 98 ? 2.422 -2.045 -24.415 1.00 93.69 98 GLU A CA 1
ATOM 792 C C . GLU A 1 98 ? 2.876 -2.754 -23.134 1.00 93.69 98 GLU A C 1
ATOM 794 O O . GLU A 1 98 ? 2.048 -3.107 -22.288 1.00 93.69 98 GLU A O 1
ATOM 799 N N . TRP A 1 99 ? 4.189 -2.903 -22.946 1.00 89.56 99 TRP A N 1
ATOM 800 C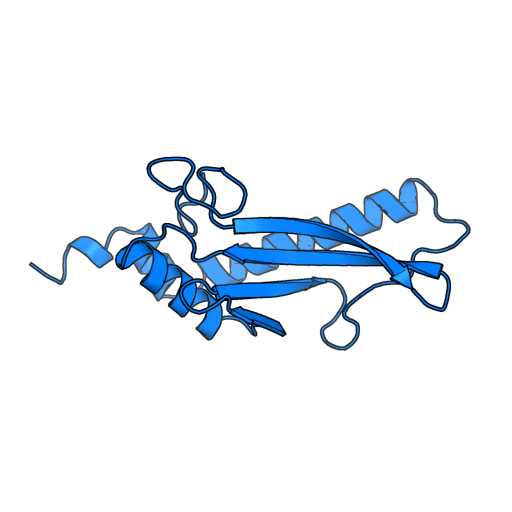 CA . TRP A 1 99 ? 4.754 -3.471 -21.729 1.00 89.56 99 TRP A CA 1
ATOM 801 C C . TRP A 1 99 ? 4.369 -2.651 -20.499 1.00 89.56 99 TRP A C 1
ATOM 803 O O . TRP A 1 99 ? 3.928 -3.228 -19.502 1.00 89.56 99 TRP A O 1
ATOM 813 N N . LEU A 1 100 ? 4.492 -1.319 -20.575 1.00 84.88 100 LEU A N 1
ATOM 814 C CA . LEU A 1 100 ? 4.158 -0.419 -19.470 1.00 84.88 100 LEU A CA 1
ATOM 815 C C . LEU A 1 100 ? 2.679 -0.523 -19.091 1.00 84.88 100 LEU A C 1
ATOM 817 O O . LEU A 1 100 ? 2.368 -0.704 -17.914 1.00 84.88 100 LEU A O 1
ATOM 821 N N . ASN A 1 101 ? 1.777 -0.458 -20.072 1.00 88.88 101 ASN A N 1
ATOM 822 C CA . ASN A 1 101 ? 0.339 -0.587 -19.837 1.00 88.88 101 ASN A CA 1
ATOM 823 C C . ASN A 1 101 ? 0.006 -1.933 -19.195 1.00 88.88 101 ASN A C 1
ATOM 825 O O . ASN A 1 101 ? -0.720 -1.970 -18.205 1.00 88.88 101 ASN A O 1
ATOM 829 N N . LYS A 1 102 ? 0.621 -3.021 -19.671 1.00 89.00 102 LYS A N 1
ATOM 830 C CA . LYS A 1 102 ? 0.471 -4.338 -19.050 1.00 89.00 102 LYS A CA 1
ATOM 831 C C . LYS A 1 102 ? 0.940 -4.349 -17.593 1.00 89.00 102 LYS A C 1
ATOM 833 O O . LYS A 1 102 ? 0.248 -4.907 -16.750 1.00 89.00 102 LYS A O 1
ATOM 838 N N . GLN A 1 103 ? 2.081 -3.728 -17.277 1.00 84.56 103 GLN A N 1
ATOM 839 C CA . GLN A 1 103 ? 2.551 -3.663 -15.887 1.00 84.56 103 GLN A CA 1
ATOM 840 C C . GLN A 1 103 ? 1.588 -2.865 -15.006 1.00 84.56 103 GLN A C 1
ATOM 842 O O . GLN A 1 103 ? 1.284 -3.291 -13.895 1.00 84.56 103 GLN A O 1
ATOM 847 N N . LEU A 1 104 ? 1.083 -1.730 -15.492 1.00 83.88 104 LEU A N 1
ATOM 848 C CA . LEU A 1 104 ? 0.121 -0.906 -14.759 1.00 83.88 104 LEU A CA 1
ATOM 849 C C . LEU A 1 104 ? -1.215 -1.633 -14.549 1.00 83.88 104 LEU A C 1
ATOM 851 O O . LEU A 1 104 ? -1.782 -1.556 -13.458 1.00 83.88 104 LEU A O 1
ATOM 855 N N . ASP A 1 105 ? -1.694 -2.370 -15.551 1.00 88.31 105 ASP A N 1
ATOM 856 C CA . ASP A 1 105 ? -2.901 -3.192 -15.451 1.00 88.31 105 ASP A CA 1
ATOM 857 C C . ASP A 1 105 ? -2.720 -4.343 -14.455 1.00 88.31 105 ASP A C 1
ATOM 859 O O . ASP A 1 105 ? -3.596 -4.568 -13.613 1.00 88.31 105 ASP A O 1
ATOM 863 N N . ASP A 1 106 ? -1.572 -5.025 -14.484 1.00 84.75 106 ASP A N 1
ATOM 864 C CA . ASP A 1 106 ? -1.231 -6.079 -13.525 1.00 84.75 106 ASP A CA 1
ATOM 865 C C . ASP A 1 106 ? -1.147 -5.510 -12.096 1.00 84.75 106 ASP A C 1
ATOM 867 O O . ASP A 1 106 ? -1.732 -6.076 -11.166 1.00 84.75 106 ASP A O 1
ATOM 871 N N . MET A 1 107 ? -0.500 -4.351 -11.908 1.00 79.75 107 MET A N 1
ATOM 872 C CA . MET A 1 107 ? -0.444 -3.639 -10.622 1.00 79.75 107 MET A CA 1
ATOM 873 C C . MET A 1 107 ? -1.843 -3.268 -10.120 1.00 79.75 107 MET A C 1
ATOM 875 O O . MET A 1 107 ? -2.173 -3.514 -8.958 1.00 79.75 107 MET A O 1
ATOM 879 N N . LEU A 1 108 ? -2.688 -2.708 -10.989 1.00 82.62 108 LEU A N 1
ATOM 880 C CA . LEU A 1 108 ? -4.067 -2.360 -10.656 1.00 82.62 108 LEU A CA 1
ATOM 881 C C . LEU A 1 108 ? -4.890 -3.607 -10.311 1.00 82.62 108 LEU A C 1
ATOM 883 O O . LEU A 1 108 ? -5.734 -3.565 -9.413 1.00 82.62 108 LEU A O 1
ATOM 887 N N . GLY A 1 109 ? -4.651 -4.719 -11.007 1.00 84.19 109 GLY A N 1
ATOM 888 C CA . GLY A 1 109 ? -5.225 -6.023 -10.705 1.00 84.19 109 GLY A CA 1
ATOM 889 C C . GLY A 1 109 ? -4.878 -6.461 -9.286 1.00 84.19 109 GLY A C 1
ATOM 890 O O . GLY A 1 109 ? -5.782 -6.659 -8.477 1.00 84.19 109 GLY A O 1
ATOM 891 N N . ARG A 1 110 ? -3.585 -6.518 -8.948 1.00 79.75 110 ARG A N 1
ATOM 892 C CA . ARG A 1 110 ? -3.097 -6.893 -7.607 1.00 79.75 110 ARG A CA 1
ATOM 893 C C . ARG A 1 110 ? -3.638 -5.987 -6.509 1.00 79.75 110 ARG A C 1
ATOM 895 O O . ARG A 1 110 ? -4.032 -6.473 -5.452 1.00 79.75 110 ARG A O 1
ATOM 902 N N . LEU A 1 111 ? -3.720 -4.688 -6.778 1.00 79.12 111 LEU A N 1
ATOM 903 C CA . LEU A 1 111 ? -4.332 -3.724 -5.877 1.00 79.12 111 LEU A CA 1
ATOM 904 C C . LEU A 1 111 ? -5.810 -4.056 -5.604 1.00 79.12 111 LEU A C 1
ATOM 906 O O . LEU A 1 111 ? -6.235 -4.125 -4.453 1.00 79.12 111 LEU A O 1
ATOM 910 N N . LYS A 1 112 ? -6.592 -4.333 -6.651 1.00 82.38 112 LYS A N 1
ATOM 911 C CA . LYS A 1 112 ? -7.996 -4.747 -6.500 1.00 82.38 112 LYS A CA 1
ATOM 912 C C . LYS A 1 112 ? -8.131 -6.072 -5.752 1.00 82.38 112 LYS A C 1
ATOM 914 O O . LYS A 1 112 ? -9.074 -6.237 -4.985 1.00 82.38 112 LYS A O 1
ATOM 919 N N . GLU A 1 113 ? -7.224 -7.024 -5.972 1.00 82.06 113 GLU A N 1
ATOM 920 C CA . GLU A 1 113 ? -7.214 -8.295 -5.237 1.00 82.06 113 GLU A CA 1
ATOM 921 C C . GLU A 1 113 ? -6.910 -8.095 -3.755 1.00 82.06 113 GLU A C 1
ATOM 923 O O . GLU A 1 113 ? -7.582 -8.692 -2.915 1.00 82.06 113 GLU A O 1
ATOM 928 N N . PHE A 1 114 ? -5.948 -7.228 -3.445 1.00 78.69 114 PHE A N 1
ATOM 929 C CA . PHE A 1 114 ? -5.619 -6.819 -2.086 1.00 78.69 114 PHE A CA 1
ATOM 930 C C . PHE A 1 114 ? -6.832 -6.187 -1.391 1.00 78.69 114 PHE A C 1
ATOM 932 O O . PHE A 1 114 ? -7.237 -6.642 -0.321 1.00 78.69 114 PHE A O 1
ATOM 939 N N . GLU A 1 115 ? -7.465 -5.190 -2.016 1.00 79.19 115 GLU A N 1
ATOM 940 C CA . GLU A 1 115 ? -8.637 -4.515 -1.446 1.00 79.19 115 GLU A CA 1
ATOM 941 C C . GLU A 1 115 ? -9.824 -5.474 -1.293 1.00 79.19 115 GLU A C 1
ATOM 943 O O . GLU A 1 115 ? -10.524 -5.441 -0.278 1.00 79.19 115 GLU A O 1
ATOM 948 N N . ARG A 1 116 ? -10.023 -6.381 -2.260 1.00 82.69 116 ARG A N 1
ATOM 949 C CA . ARG A 1 116 ? -11.040 -7.437 -2.187 1.00 82.69 116 ARG A CA 1
ATOM 950 C C . ARG A 1 116 ? -10.776 -8.378 -1.016 1.00 82.69 116 ARG A C 1
ATOM 952 O O . ARG A 1 116 ? -11.690 -8.597 -0.227 1.00 82.69 116 ARG A O 1
ATOM 959 N N . GLY A 1 117 ? -9.555 -8.889 -0.872 1.00 82.00 117 GLY A N 1
ATOM 960 C CA . GLY A 1 117 ? -9.183 -9.766 0.240 1.00 82.00 117 GLY A CA 1
ATOM 961 C C . GLY A 1 117 ? -9.407 -9.087 1.590 1.00 82.00 117 GLY A C 1
ATOM 962 O O . GLY A 1 117 ? -10.051 -9.655 2.470 1.00 82.00 117 GLY A O 1
ATOM 963 N N . LEU A 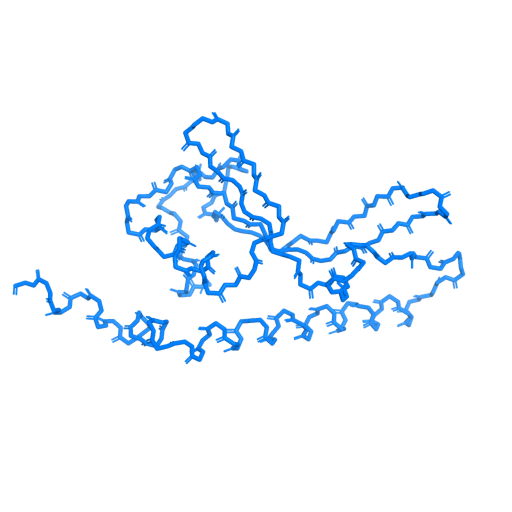1 118 ? -8.999 -7.822 1.716 1.00 80.50 118 LEU A N 1
ATOM 964 C CA . LEU A 1 118 ? -9.256 -7.033 2.917 1.00 80.50 118 LEU A CA 1
ATOM 965 C C . LEU A 1 118 ? -10.763 -6.862 3.175 1.00 80.50 118 LEU A C 1
ATOM 967 O O . LEU A 1 118 ? -11.210 -7.005 4.305 1.00 80.50 118 LEU A O 1
ATOM 971 N N . SER A 1 119 ? -11.575 -6.625 2.142 1.00 81.19 119 SER A N 1
ATOM 972 C CA . SER A 1 119 ? -13.038 -6.511 2.275 1.00 81.19 119 SER A CA 1
ATOM 973 C C . SER A 1 119 ? -13.741 -7.816 2.679 1.00 81.19 119 SER A C 1
ATOM 975 O O . SER A 1 119 ? -14.872 -7.794 3.174 1.00 81.19 119 SER A O 1
ATOM 977 N N . GLU A 1 120 ? -13.095 -8.965 2.471 1.00 84.88 120 GLU A N 1
ATOM 978 C CA . GLU A 1 120 ? -13.638 -10.273 2.827 1.00 84.88 120 GLU A CA 1
ATOM 979 C C . GLU A 1 120 ? -13.436 -10.614 4.310 1.00 84.88 120 GLU A C 1
ATOM 981 O O . GLU A 1 120 ? -14.213 -11.414 4.852 1.00 84.88 120 GLU A O 1
ATOM 986 N N . GLU A 1 121 ? -12.479 -9.961 4.975 1.00 84.31 121 GLU A N 1
ATOM 987 C CA . GLU A 1 121 ? -12.228 -10.082 6.409 1.00 84.31 121 GLU A CA 1
ATOM 988 C C . GLU A 1 121 ? -13.474 -9.729 7.228 1.00 84.31 121 GLU A C 1
ATOM 990 O O . GLU A 1 121 ? -14.131 -8.704 7.020 1.00 84.31 121 GLU A O 1
ATOM 995 N N . LYS A 1 122 ? -13.800 -10.571 8.217 1.00 84.50 122 LYS A N 1
ATOM 996 C CA . LYS A 1 122 ? -15.006 -10.390 9.041 1.00 84.50 122 LYS A CA 1
ATOM 997 C C . LYS A 1 122 ? -15.024 -9.021 9.728 1.00 84.50 122 LYS A C 1
ATOM 999 O O . LYS A 1 122 ? -16.047 -8.346 9.717 1.00 84.50 122 LYS A O 1
ATOM 1004 N N . TRP A 1 123 ? -13.888 -8.601 10.278 1.00 83.25 123 TRP A N 1
ATOM 1005 C CA . TRP A 1 123 ? -13.782 -7.328 10.986 1.00 83.25 123 TRP A CA 1
ATOM 1006 C C . TRP A 1 123 ? -13.973 -6.123 10.053 1.00 83.25 123 TRP A C 1
ATOM 1008 O O . TRP A 1 123 ? -14.528 -5.115 10.480 1.00 83.25 123 TRP A O 1
ATOM 1018 N N . VAL A 1 124 ? -13.571 -6.230 8.781 1.00 83.44 124 VAL A N 1
ATOM 1019 C CA . VAL A 1 124 ? -13.808 -5.185 7.776 1.00 83.44 124 VAL A CA 1
ATOM 1020 C C . VAL A 1 124 ? -15.279 -5.145 7.396 1.00 83.44 124 VAL A C 1
ATOM 1022 O O . VAL A 1 124 ? -15.861 -4.068 7.334 1.00 83.44 124 VAL A O 1
ATOM 1025 N N . LYS A 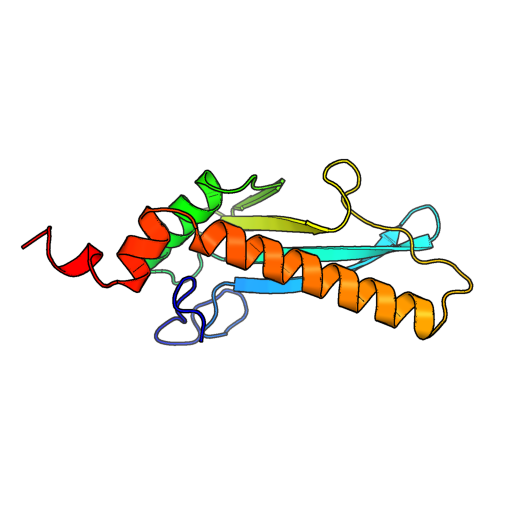1 125 ? -15.925 -6.302 7.216 1.00 84.44 125 LYS A N 1
ATOM 1026 C CA . LYS A 1 125 ? -17.379 -6.364 6.993 1.00 84.44 125 LYS A CA 1
ATOM 1027 C C . LYS A 1 125 ? -18.158 -5.726 8.144 1.00 84.44 125 LYS A C 1
ATOM 1029 O O . LYS A 1 125 ? -19.102 -4.983 7.892 1.00 84.44 125 LYS A O 1
ATOM 1034 N N . ASP A 1 126 ? -17.749 -5.981 9.384 1.00 84.69 126 ASP A N 1
ATOM 1035 C CA . ASP A 1 126 ? -18.367 -5.393 10.576 1.00 84.69 126 ASP A CA 1
ATOM 1036 C C . ASP A 1 126 ? -18.113 -3.874 10.664 1.00 84.69 126 ASP A C 1
ATOM 1038 O O . ASP A 1 126 ? -19.047 -3.116 10.953 1.00 84.69 126 ASP A O 1
ATOM 1042 N N . LEU A 1 127 ? -16.900 -3.416 10.320 1.00 81.31 127 LEU A N 1
ATOM 1043 C CA . LEU A 1 127 ? -16.549 -1.994 10.202 1.00 81.31 127 LEU A CA 1
ATOM 1044 C C . LEU A 1 127 ? -17.423 -1.288 9.151 1.00 81.31 127 LEU A C 1
ATOM 1046 O O . LEU A 1 127 ? -18.030 -0.257 9.442 1.00 81.31 127 LEU A O 1
ATOM 1050 N N . LEU A 1 128 ? -17.536 -1.864 7.949 1.00 79.69 128 LEU A N 1
ATOM 1051 C CA . LEU A 1 128 ? -18.333 -1.329 6.838 1.00 79.69 128 LEU A CA 1
ATOM 1052 C C . LEU A 1 128 ? -19.840 -1.350 7.131 1.00 79.69 128 LEU A C 1
ATOM 1054 O O . LEU A 1 128 ? -20.567 -0.469 6.677 1.00 79.69 128 LEU A O 1
ATOM 1058 N N . ALA A 1 129 ? -20.316 -2.323 7.910 1.00 81.00 129 ALA A N 1
ATOM 1059 C CA . ALA A 1 129 ? -21.704 -2.405 8.361 1.00 81.00 129 ALA A CA 1
ATOM 1060 C C . ALA A 1 129 ? -22.028 -1.444 9.524 1.00 81.00 129 ALA A C 1
ATOM 1062 O O . ALA A 1 129 ? -23.167 -1.423 9.991 1.00 81.00 129 ALA A O 1
ATOM 1063 N N . GLY A 1 130 ? -21.048 -0.677 10.020 1.00 70.56 130 GLY A N 1
ATOM 1064 C CA . GLY A 1 130 ? -21.218 0.243 11.147 1.00 70.56 130 GLY A CA 1
ATOM 1065 C C . GLY A 1 130 ? -21.418 -0.453 12.498 1.00 70.56 130 GLY A C 1
ATOM 1066 O O . GLY A 1 130 ? -21.865 0.183 13.453 1.00 70.56 130 GLY A O 1
ATOM 1067 N N . LYS A 1 131 ? -21.100 -1.749 12.601 1.00 60.00 131 LYS A N 1
ATOM 1068 C CA . LYS A 1 131 ? -21.362 -2.555 13.805 1.00 60.00 131 LYS A CA 1
ATOM 1069 C C . LYS A 1 131 ? -20.389 -2.289 14.952 1.00 60.00 131 LYS A C 1
ATOM 1071 O O . LYS A 1 131 ? -20.746 -2.526 16.100 1.00 60.00 131 LYS A O 1
ATOM 1076 N N . ASP A 1 132 ? -19.228 -1.693 14.677 1.00 53.22 132 ASP A N 1
ATOM 1077 C CA . ASP A 1 132 ? -18.251 -1.316 15.713 1.00 53.22 132 ASP A CA 1
ATOM 1078 C C . ASP A 1 132 ? -18.770 -0.238 16.692 1.00 53.22 132 ASP A C 1
ATOM 1080 O O . ASP A 1 132 ? -18.211 -0.075 17.775 1.00 53.22 132 ASP A O 1
ATOM 1084 N N . ALA A 1 133 ? -19.837 0.499 16.353 1.00 48.62 133 ALA A N 1
ATOM 1085 C CA . ALA A 1 133 ? -20.383 1.555 17.214 1.00 48.62 133 ALA A CA 1
ATOM 1086 C C . ALA A 1 133 ? -21.509 1.092 18.161 1.00 48.62 133 ALA A C 1
ATOM 1088 O O . ALA A 1 133 ? -21.849 1.829 19.083 1.00 48.62 133 ALA A O 1
ATOM 1089 N N . ALA A 1 134 ? -22.098 -0.093 17.955 1.00 44.59 134 ALA A N 1
ATOM 1090 C CA . ALA A 1 134 ? -23.324 -0.495 18.656 1.00 44.59 134 ALA A CA 1
ATOM 1091 C C . ALA A 1 134 ? -23.112 -1.481 19.822 1.00 44.59 134 ALA A C 1
ATOM 1093 O O . ALA A 1 134 ? -24.002 -1.618 20.653 1.00 44.59 134 ALA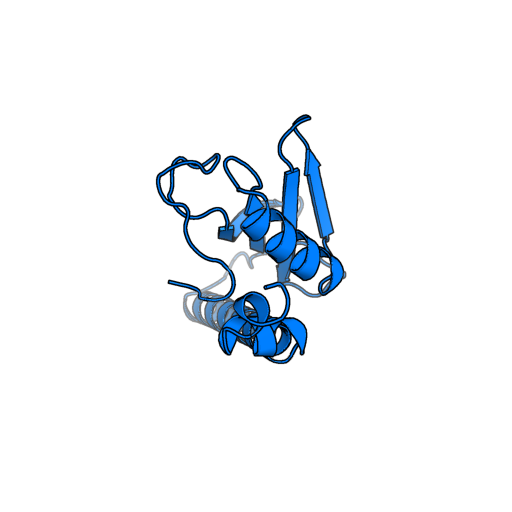 A O 1
ATOM 1094 N N . GLU A 1 135 ? -21.955 -2.143 19.926 1.00 42.44 135 GLU A N 1
ATOM 1095 C CA . GLU A 1 135 ? -21.714 -3.186 20.946 1.00 42.44 135 GLU A CA 1
ATOM 1096 C C . GLU A 1 135 ? -20.835 -2.730 22.130 1.00 42.44 135 GLU A C 1
ATOM 1098 O O . GLU A 1 135 ? -20.419 -3.548 22.947 1.00 42.44 135 GLU A O 1
ATOM 1103 N N . ARG A 1 136 ? -20.551 -1.424 22.258 1.00 41.28 136 ARG A N 1
ATOM 1104 C CA . ARG A 1 136 ? -19.783 -0.854 23.389 1.00 41.28 136 ARG A CA 1
ATOM 1105 C C . ARG A 1 136 ? -20.501 0.283 24.142 1.00 41.28 136 ARG A C 1
ATOM 1107 O O . ARG A 1 136 ? -19.820 1.091 24.773 1.00 41.28 136 ARG A O 1
ATOM 1114 N N . ALA A 1 137 ? -21.833 0.357 24.072 1.00 37.34 137 ALA A N 1
ATOM 1115 C CA . ALA A 1 137 ? -22.654 1.273 24.878 1.00 37.34 137 ALA A CA 1
ATOM 1116 C C . ALA A 1 137 ? -23.338 0.538 26.038 1.00 37.34 137 ALA A C 1
ATOM 1118 O O . ALA A 1 137 ? -23.850 -0.578 25.795 1.00 37.34 137 ALA A O 1
#

Radius of gyration: 16.99 Å; chains: 1; bounding box: 46×31×50 Å

Organism: Bifidobacterium adolescentis (NCBI:txid1680)

Sequence (137 aa):
MSLILPDGDGPNSSWKTCCNYFYEIKVQDGDDGPEIRCQLCFDSCGLDGKRMEIYDRISRSIPCLETWSNGKNWWHIHWIWPDAGKSFQLVPADFDEEWLNKQLDDMLGRLKEFERGLSEEKWVKDLLAGKDAAERA